Protein AF-A0A956K8Z1-F1 (afdb_monomer_lite)

Structure (mmCIF, N/CA/C/O backbone):
data_AF-A0A956K8Z1-F1
#
_entry.id   AF-A0A956K8Z1-F1
#
loop_
_atom_site.group_PDB
_atom_site.id
_atom_site.type_symbol
_atom_site.label_atom_id
_atom_site.label_alt_id
_atom_site.label_comp_id
_atom_site.label_asym_id
_atom_site.label_entity_id
_atom_site.label_seq_id
_atom_site.pdbx_PDB_ins_code
_atom_site.Cartn_x
_atom_site.Cartn_y
_atom_site.Cartn_z
_atom_site.occupancy
_atom_site.B_iso_or_equiv
_atom_site.auth_seq_id
_atom_site.auth_comp_id
_atom_site.auth_asym_id
_atom_site.auth_atom_id
_atom_site.pdbx_PDB_model_num
ATOM 1 N N . MET A 1 1 ? 23.548 38.977 -16.802 1.00 50.25 1 MET A N 1
ATOM 2 C CA . MET A 1 1 ? 23.769 37.576 -16.398 1.00 50.25 1 MET A CA 1
ATOM 3 C C . MET A 1 1 ? 24.667 37.605 -15.176 1.00 50.25 1 MET A C 1
ATOM 5 O O . MET A 1 1 ? 25.874 37.732 -15.320 1.00 50.25 1 MET A O 1
ATOM 9 N N . LEU A 1 2 ? 24.064 37.666 -13.986 1.00 50.97 2 LEU A N 1
ATOM 10 C CA . LEU A 1 2 ? 24.798 37.557 -12.729 1.00 50.97 2 LEU A CA 1
ATOM 11 C C . LEU A 1 2 ? 25.104 36.075 -12.509 1.00 50.97 2 LEU A C 1
ATOM 13 O O . LEU A 1 2 ? 24.178 35.277 -12.398 1.00 50.97 2 LEU A O 1
ATOM 17 N N . LEU A 1 3 ? 26.389 35.727 -12.469 1.00 54.69 3 LEU A N 1
ATOM 18 C CA . LEU A 1 3 ? 26.839 34.533 -11.770 1.00 54.69 3 LEU A CA 1
ATOM 19 C C . LEU A 1 3 ? 26.907 34.896 -10.286 1.00 54.69 3 LEU A C 1
ATOM 21 O O . LEU A 1 3 ? 27.745 35.705 -9.891 1.00 54.69 3 LEU A O 1
ATOM 25 N N . THR A 1 4 ? 26.030 34.312 -9.477 1.00 67.12 4 THR A N 1
ATOM 26 C CA . THR A 1 4 ? 26.178 34.303 -8.021 1.00 67.12 4 THR A CA 1
ATOM 27 C C . THR A 1 4 ? 26.355 32.853 -7.609 1.00 67.12 4 THR A C 1
ATOM 29 O O . THR A 1 4 ? 25.433 32.051 -7.720 1.00 67.12 4 THR A O 1
ATOM 32 N N . ALA A 1 5 ? 27.590 32.532 -7.227 1.00 64.25 5 ALA A N 1
ATOM 33 C CA . ALA A 1 5 ? 27.977 31.266 -6.633 1.00 64.25 5 ALA A CA 1
ATOM 34 C C . ALA A 1 5 ? 27.315 31.097 -5.256 1.00 64.25 5 ALA A C 1
ATOM 36 O O . ALA A 1 5 ? 27.137 32.072 -4.523 1.00 64.25 5 ALA A O 1
ATOM 37 N N . CYS A 1 6 ? 26.970 29.858 -4.920 1.00 61.72 6 CYS A N 1
ATOM 38 C CA . CYS A 1 6 ? 26.660 29.430 -3.562 1.00 61.72 6 CYS A CA 1
ATOM 39 C C . CYS A 1 6 ? 27.949 29.441 -2.707 1.00 61.72 6 CYS A C 1
ATOM 41 O O . CYS A 1 6 ? 28.990 29.008 -3.203 1.00 61.72 6 CYS A O 1
ATOM 43 N N . PRO A 1 7 ? 27.922 29.970 -1.469 1.00 66.00 7 PRO A N 1
ATOM 44 C CA . PRO A 1 7 ? 29.078 29.955 -0.576 1.00 66.00 7 PRO A CA 1
ATOM 45 C C . PRO A 1 7 ? 29.324 28.566 0.033 1.00 66.00 7 PRO A C 1
ATOM 47 O O . PRO A 1 7 ? 28.377 27.872 0.399 1.00 66.00 7 PRO A O 1
ATOM 50 N N . ASP A 1 8 ? 30.611 28.220 0.137 1.00 52.47 8 ASP A N 1
ATOM 51 C CA . ASP A 1 8 ? 31.184 27.110 0.902 1.00 52.47 8 ASP A CA 1
ATOM 52 C C . ASP A 1 8 ? 30.591 27.011 2.315 1.00 52.47 8 ASP A C 1
ATOM 54 O O . ASP A 1 8 ? 30.696 27.962 3.096 1.00 52.47 8 ASP A O 1
ATOM 58 N N . ASP A 1 9 ? 30.034 25.844 2.653 1.00 56.81 9 ASP A N 1
ATOM 59 C CA . ASP A 1 9 ? 29.740 25.479 4.037 1.00 56.81 9 ASP A CA 1
ATOM 60 C C . ASP A 1 9 ? 30.903 24.650 4.587 1.00 56.81 9 ASP A C 1
ATOM 62 O O . ASP A 1 9 ? 31.223 23.543 4.146 1.00 56.81 9 ASP A O 1
ATOM 66 N N . THR A 1 10 ? 31.610 25.285 5.504 1.00 59.69 10 THR A N 1
ATOM 67 C CA . THR A 1 10 ? 32.801 24.804 6.176 1.00 59.69 10 THR A CA 1
ATOM 68 C C . THR A 1 10 ? 32.446 23.783 7.253 1.00 59.69 10 THR A C 1
ATOM 70 O O . THR A 1 10 ? 31.803 24.137 8.231 1.00 59.69 10 THR A O 1
ATOM 73 N N . GLY A 1 11 ? 33.000 22.576 7.131 1.00 54.12 11 GLY A N 1
ATOM 74 C CA . GLY A 1 11 ? 33.604 21.828 8.239 1.00 54.12 11 GLY A CA 1
ATOM 75 C C . GLY A 1 11 ? 32.693 21.333 9.367 1.00 54.12 11 GLY A C 1
ATOM 76 O O . GLY A 1 11 ? 32.395 22.064 10.307 1.00 54.12 11 GLY A O 1
ATOM 77 N N . ILE A 1 12 ? 32.442 20.023 9.379 1.00 60.91 12 ILE A N 1
ATOM 78 C CA . ILE A 1 12 ? 32.288 19.268 10.628 1.00 60.91 12 ILE A CA 1
ATOM 79 C C . ILE A 1 12 ? 33.510 18.358 10.733 1.00 60.91 12 ILE A C 1
ATOM 81 O O . ILE A 1 12 ? 33.831 17.635 9.792 1.00 60.91 12 ILE A O 1
ATOM 85 N N . GLY A 1 13 ? 34.241 18.524 11.834 1.00 46.81 13 GLY A N 1
ATOM 86 C CA . GLY A 1 13 ? 35.547 17.931 12.077 1.00 46.81 13 GLY A CA 1
ATOM 87 C C . GLY A 1 13 ? 35.495 16.455 12.450 1.00 46.81 13 GLY A C 1
ATOM 88 O O . GLY A 1 13 ? 34.563 15.981 13.097 1.00 46.81 13 GLY A O 1
ATOM 89 N N . ASP A 1 14 ? 36.562 15.773 12.054 1.00 58.00 14 ASP A N 1
ATOM 90 C CA . ASP A 1 14 ? 36.964 14.466 12.543 1.00 58.00 14 ASP A CA 1
ATOM 91 C C . ASP A 1 14 ? 37.452 14.59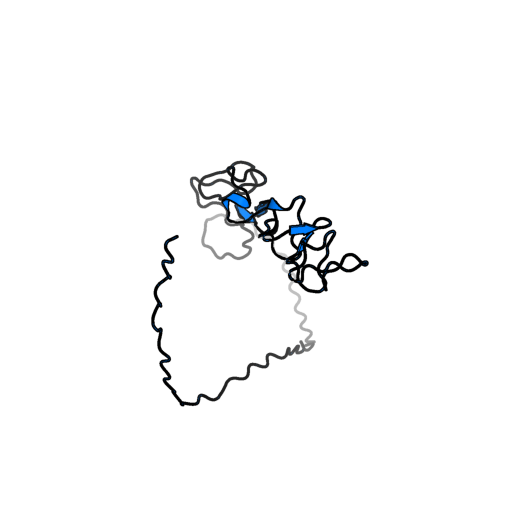6 13.998 1.00 58.00 14 ASP A C 1
ATOM 93 O O . ASP A 1 14 ? 38.569 15.055 14.246 1.00 58.00 14 ASP A O 1
ATOM 97 N N . ASP A 1 15 ? 36.631 14.194 14.969 1.00 55.50 15 ASP A N 1
ATOM 98 C CA . ASP A 1 15 ? 37.103 13.898 16.325 1.00 55.50 15 ASP A CA 1
ATOM 99 C C . ASP A 1 15 ? 37.370 12.392 16.436 1.00 55.50 15 ASP A C 1
ATOM 101 O O . ASP A 1 15 ? 36.509 11.584 16.791 1.00 55.50 15 ASP A O 1
ATOM 105 N N . GLU A 1 16 ? 38.613 12.016 16.127 1.00 56.09 16 GLU A N 1
ATOM 106 C CA . GLU A 1 16 ? 39.198 10.775 16.617 1.00 56.09 16 GLU A CA 1
ATOM 107 C C . GLU A 1 16 ? 39.371 10.852 18.141 1.00 56.09 16 GLU A C 1
ATOM 109 O O . GLU A 1 16 ? 40.250 11.547 18.65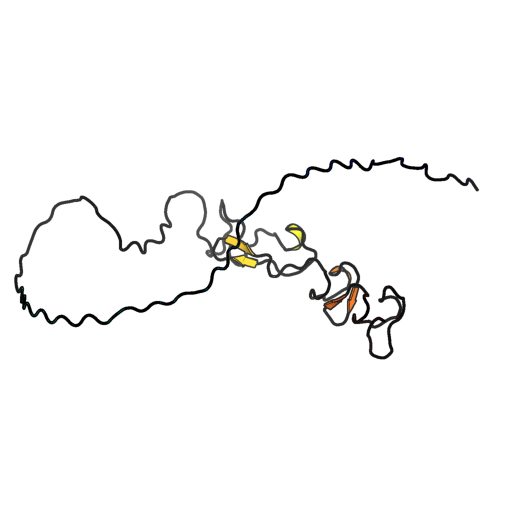3 1.00 56.09 16 GLU A O 1
ATOM 114 N N . ILE A 1 17 ? 38.605 10.046 18.874 1.00 60.84 17 ILE A N 1
ATOM 115 C CA . ILE A 1 17 ? 39.004 9.585 20.205 1.00 60.84 17 ILE A CA 1
ATOM 116 C C . ILE A 1 17 ? 39.035 8.061 20.228 1.00 60.84 17 ILE A C 1
ATOM 118 O O . ILE A 1 17 ? 38.032 7.375 20.409 1.00 60.84 17 ILE A O 1
ATOM 122 N N . GLY A 1 18 ? 40.243 7.527 20.057 1.00 53.97 18 GLY A N 1
ATOM 123 C CA . GLY A 1 18 ? 40.548 6.150 20.398 1.00 53.97 18 GLY A CA 1
ATOM 124 C C . GLY A 1 18 ? 40.330 5.906 21.891 1.00 53.97 18 GLY A C 1
ATOM 125 O O . GLY A 1 18 ? 40.866 6.620 22.738 1.00 53.97 18 GLY A O 1
ATOM 126 N N . SER A 1 19 ? 39.583 4.853 22.213 1.00 52.75 19 SER A N 1
ATOM 127 C CA . SER A 1 19 ? 39.582 4.253 23.543 1.00 52.75 19 SER A CA 1
ATOM 128 C C . SER A 1 19 ? 39.758 2.748 23.400 1.00 52.75 19 SER A C 1
ATOM 130 O O . SER A 1 19 ? 38.829 2.003 23.103 1.00 52.75 19 SER A O 1
ATOM 132 N N . THR A 1 20 ? 40.998 2.304 23.578 1.00 56.94 20 THR A N 1
ATOM 133 C CA . THR A 1 20 ? 41.323 0.909 23.851 1.00 56.94 20 THR A CA 1
ATOM 134 C C . THR A 1 20 ? 41.069 0.626 25.326 1.00 56.94 20 THR A C 1
ATOM 136 O O . THR A 1 20 ? 41.885 1.008 26.164 1.00 56.94 20 THR A O 1
ATOM 139 N N . VAL A 1 21 ? 40.005 -0.107 25.638 1.00 57.88 21 VAL A N 1
ATOM 140 C CA . VAL A 1 21 ? 39.967 -1.036 26.775 1.00 57.88 21 VAL A CA 1
ATOM 141 C C . VAL A 1 21 ? 39.151 -2.250 26.350 1.00 57.88 21 VAL A C 1
ATOM 143 O O . VAL A 1 21 ? 38.035 -2.119 25.859 1.00 57.88 21 VAL A O 1
ATOM 146 N N . GLY A 1 22 ? 39.768 -3.425 26.449 1.00 54.16 22 GLY A N 1
ATOM 147 C CA . GLY A 1 22 ? 39.117 -4.687 26.144 1.00 54.16 22 GLY A CA 1
ATOM 148 C C . GLY A 1 22 ? 38.060 -5.023 27.183 1.00 54.16 22 GLY A C 1
ATOM 149 O O . GLY A 1 22 ? 38.257 -4.768 28.370 1.00 54.16 22 GLY A O 1
ATOM 150 N N . ASP A 1 23 ? 36.997 -5.666 26.720 1.00 56.41 23 ASP A N 1
ATOM 151 C CA . ASP A 1 23 ? 36.216 -6.550 27.563 1.00 56.41 23 ASP A CA 1
ATOM 152 C C . ASP A 1 23 ? 35.985 -7.864 26.818 1.00 56.41 23 ASP A C 1
ATOM 154 O O . ASP A 1 23 ? 35.649 -7.906 25.632 1.00 56.41 23 ASP A O 1
ATOM 158 N N . THR A 1 24 ? 36.313 -8.938 27.514 1.00 56.75 24 THR A N 1
ATOM 159 C CA . THR A 1 24 ? 36.173 -10.324 27.087 1.00 56.75 24 THR A CA 1
ATOM 160 C C . THR A 1 24 ? 34.840 -10.849 27.590 1.00 56.75 24 THR A C 1
ATOM 162 O O . THR A 1 24 ? 34.472 -10.531 28.713 1.00 56.75 24 THR A O 1
ATOM 165 N N . THR A 1 25 ? 34.243 -11.781 26.836 1.00 55.34 25 THR A N 1
ATOM 166 C CA . THR A 1 25 ? 33.026 -12.563 27.158 1.00 55.34 25 THR A CA 1
ATOM 167 C C . THR A 1 25 ? 31.732 -11.771 26.926 1.00 55.34 25 THR A C 1
ATOM 169 O O . THR A 1 25 ? 31.606 -10.638 27.352 1.00 55.34 25 THR A O 1
ATOM 172 N N . ASP A 1 26 ? 30.780 -12.244 26.127 1.00 50.75 26 ASP A N 1
ATOM 173 C CA . ASP A 1 26 ? 30.054 -13.491 26.339 1.00 50.75 26 ASP A CA 1
ATOM 174 C C . ASP A 1 26 ? 29.546 -14.087 25.012 1.00 50.75 26 ASP A C 1
ATOM 176 O O . ASP A 1 26 ? 28.986 -13.397 24.159 1.00 50.75 26 ASP A O 1
ATOM 180 N N . GLY A 1 27 ? 29.787 -15.384 24.833 1.00 53.56 27 GLY A N 1
ATOM 181 C CA . GLY A 1 27 ? 29.303 -16.162 23.701 1.00 53.56 27 GLY A CA 1
ATOM 182 C C . GLY A 1 27 ? 28.028 -16.884 24.102 1.00 53.56 27 GLY A C 1
ATOM 183 O O . GLY A 1 27 ? 28.093 -17.916 24.761 1.00 53.56 27 GLY A O 1
ATOM 184 N N . SER A 1 28 ? 26.877 -16.378 23.670 1.00 58.59 28 SER A N 1
ATOM 185 C CA . SER A 1 28 ? 25.608 -17.093 23.810 1.00 58.59 28 SER A CA 1
ATOM 186 C C . SER A 1 28 ? 25.372 -18.001 22.600 1.00 58.59 28 SER A C 1
ATOM 188 O O . SER A 1 28 ? 24.782 -17.605 21.598 1.00 58.59 28 SER A O 1
ATOM 190 N N . THR A 1 29 ? 25.841 -19.245 22.706 1.00 56.38 29 THR A N 1
ATOM 191 C CA . THR A 1 29 ? 25.323 -20.388 21.942 1.00 56.38 29 THR A CA 1
ATOM 192 C C . THR A 1 29 ? 24.167 -21.002 22.729 1.00 56.38 29 THR A C 1
ATOM 194 O O . THR A 1 29 ? 24.385 -21.735 23.691 1.00 56.38 29 THR A O 1
ATOM 197 N N . GLY A 1 30 ? 22.932 -20.680 22.344 1.00 44.88 30 GLY A N 1
ATOM 198 C CA . GLY A 1 30 ? 21.729 -21.345 22.841 1.00 44.88 30 GLY A CA 1
ATOM 199 C C . GLY A 1 30 ? 21.365 -22.520 21.940 1.00 44.88 30 GLY A C 1
ATOM 200 O O . GLY A 1 30 ? 20.517 -22.383 21.063 1.00 44.88 30 GLY A O 1
ATOM 201 N N . GLU A 1 31 ? 22.034 -23.656 22.125 1.00 53.38 31 GLU A N 1
ATOM 202 C CA . GLU A 1 31 ? 21.626 -24.930 21.533 1.00 53.38 31 GLU A CA 1
ATOM 203 C C . GLU A 1 31 ? 20.478 -25.536 22.348 1.00 53.38 31 GLU A C 1
ATOM 205 O O . GLU A 1 31 ? 20.463 -25.513 23.580 1.00 53.38 31 GLU A O 1
ATOM 210 N N . SER A 1 32 ? 19.486 -26.056 21.632 1.00 56.34 32 SER A N 1
ATOM 211 C CA . SER A 1 32 ? 18.360 -26.800 22.178 1.00 56.34 32 SER A CA 1
ATOM 212 C C . SER A 1 32 ? 18.833 -28.088 22.853 1.00 56.34 32 SER A C 1
ATOM 214 O O . SER A 1 32 ? 19.507 -28.894 22.218 1.00 56.34 32 SER A O 1
ATOM 216 N N . SER A 1 33 ? 18.385 -28.334 24.084 1.00 56.19 33 SER A N 1
ATOM 217 C CA . SER A 1 33 ? 18.465 -29.658 24.706 1.00 56.19 33 SER A CA 1
ATOM 218 C C . SER A 1 33 ? 17.086 -30.098 25.167 1.00 56.19 33 SER A C 1
ATOM 220 O O . SER A 1 33 ? 16.513 -29.582 26.124 1.00 56.19 33 SER A O 1
ATOM 222 N N . SER A 1 34 ? 16.553 -31.060 24.428 1.00 66.94 34 SER A N 1
ATOM 223 C CA . SER A 1 34 ? 15.452 -31.926 24.810 1.00 66.94 34 SER A CA 1
ATOM 224 C C . SER A 1 34 ? 16.005 -33.113 25.604 1.00 66.94 34 SER A C 1
ATOM 226 O O . SER A 1 34 ? 16.566 -34.026 25.005 1.00 66.94 34 SER A O 1
ATOM 228 N N . ASP A 1 35 ? 15.786 -33.122 26.916 1.00 56.41 35 ASP A N 1
ATOM 229 C CA . ASP A 1 35 ? 15.888 -34.306 27.776 1.00 56.41 35 ASP A CA 1
ATOM 230 C C . ASP A 1 35 ? 14.494 -34.475 28.409 1.00 56.41 35 ASP A C 1
ATOM 232 O O . ASP A 1 35 ? 13.981 -33.575 29.064 1.00 56.41 35 ASP A O 1
ATOM 236 N N . GLY A 1 36 ? 13.715 -35.513 28.114 1.00 52.25 36 GLY A N 1
ATOM 237 C CA . GLY A 1 36 ? 14.053 -36.898 28.415 1.00 52.25 36 GLY A CA 1
ATOM 238 C C . GLY A 1 36 ? 13.302 -37.320 29.682 1.00 52.25 36 GLY A C 1
ATOM 239 O O . GLY A 1 36 ? 13.920 -37.631 30.693 1.00 52.25 36 GLY A O 1
ATOM 240 N N . MET A 1 37 ? 11.962 -37.280 29.649 1.00 55.28 37 MET A N 1
ATOM 241 C CA . MET A 1 37 ? 11.122 -37.689 30.779 1.00 55.28 37 MET A CA 1
ATOM 242 C C . MET A 1 37 ? 11.184 -39.213 30.922 1.00 55.28 37 MET A C 1
ATOM 244 O O . MET A 1 37 ? 10.633 -39.957 30.109 1.00 55.28 37 MET A O 1
ATOM 248 N N . THR A 1 38 ? 11.904 -39.680 31.938 1.00 59.75 38 THR A N 1
ATOM 249 C CA . THR A 1 38 ? 12.028 -41.097 32.275 1.00 59.75 38 THR A CA 1
ATOM 250 C C . THR A 1 38 ? 10.696 -41.639 32.779 1.00 59.75 38 THR A C 1
ATOM 252 O O . THR A 1 38 ? 10.076 -41.063 33.670 1.00 59.75 38 THR A O 1
ATOM 255 N N . THR A 1 39 ? 10.272 -42.773 32.227 1.00 55.19 39 THR A N 1
ATOM 256 C CA . THR A 1 39 ? 9.146 -43.567 32.720 1.00 55.19 39 THR A CA 1
ATOM 257 C C . THR A 1 39 ? 9.468 -44.116 34.105 1.00 55.19 39 THR A C 1
ATOM 259 O O . THR A 1 39 ? 10.284 -45.033 34.216 1.00 55.19 39 THR A O 1
ATOM 262 N N . ASP A 1 40 ? 8.809 -43.598 35.138 1.00 48.62 40 ASP A N 1
ATOM 263 C CA . ASP A 1 40 ? 8.802 -44.243 36.447 1.00 48.62 40 ASP A CA 1
ATOM 264 C C . ASP A 1 40 ? 7.508 -45.045 36.606 1.00 48.62 40 ASP A C 1
ATOM 266 O O . ASP A 1 40 ? 6.404 -44.514 36.723 1.00 48.62 40 ASP A O 1
ATOM 270 N N . THR A 1 41 ? 7.663 -46.363 36.499 1.00 54.38 41 THR A N 1
ATOM 271 C CA . THR A 1 41 ? 6.633 -47.337 36.836 1.00 54.38 41 THR A CA 1
ATOM 272 C C . THR A 1 41 ? 6.768 -47.632 38.317 1.00 54.38 41 THR A C 1
ATOM 274 O O . THR A 1 41 ? 7.582 -48.463 38.714 1.00 54.38 41 THR A O 1
ATOM 277 N N . THR A 1 42 ? 5.918 -47.011 39.123 1.00 56.66 42 THR A N 1
ATOM 278 C CA . THR A 1 42 ? 5.603 -47.523 40.453 1.00 56.66 42 THR A CA 1
ATOM 279 C C . THR A 1 42 ? 4.097 -47.674 40.577 1.00 56.66 42 THR A C 1
ATOM 281 O O . THR A 1 42 ? 3.319 -46.728 40.627 1.00 56.66 42 THR A O 1
ATOM 284 N N . THR A 1 43 ? 3.696 -48.939 40.540 1.00 55.62 43 THR A N 1
ATOM 285 C CA . THR A 1 43 ? 2.412 -49.429 41.010 1.00 55.62 43 THR A CA 1
ATOM 286 C C . THR A 1 43 ? 2.233 -48.999 42.461 1.00 55.62 43 THR A C 1
ATOM 288 O O . THR A 1 43 ? 2.958 -49.495 43.320 1.00 55.62 43 THR A O 1
ATOM 291 N N . ASP A 1 44 ? 1.247 -48.152 42.741 1.00 53.28 44 ASP A N 1
ATOM 292 C CA . ASP A 1 44 ? 0.646 -48.114 44.070 1.00 53.28 44 ASP A CA 1
ATOM 293 C C . ASP A 1 44 ? -0.878 -48.051 43.949 1.00 53.28 44 ASP A C 1
ATOM 295 O O . ASP A 1 44 ? -1.506 -47.028 43.685 1.00 53.28 44 ASP A O 1
ATOM 299 N N . THR A 1 45 ? -1.458 -49.241 44.041 1.00 59.78 45 THR A N 1
ATOM 300 C CA . THR A 1 45 ? -2.872 -49.491 44.275 1.00 59.78 45 THR A CA 1
ATOM 301 C C . THR A 1 45 ? -3.241 -49.017 45.675 1.00 59.78 45 THR A C 1
ATOM 303 O O . THR A 1 45 ? -2.996 -49.734 46.644 1.00 59.78 45 THR A O 1
ATOM 306 N N . THR A 1 46 ? -3.946 -47.895 45.772 1.00 54.66 46 THR A N 1
ATOM 307 C CA . THR A 1 46 ? -4.890 -47.664 46.868 1.00 54.66 46 THR A CA 1
ATOM 308 C C . THR A 1 46 ? -6.237 -47.223 46.313 1.00 54.66 46 THR A C 1
ATOM 310 O O . THR A 1 46 ? -6.497 -46.084 45.944 1.00 54.66 46 THR A O 1
ATOM 313 N N . ASP A 1 47 ? -7.081 -48.239 46.232 1.00 55.09 47 ASP A N 1
ATOM 314 C CA . ASP A 1 47 ? -8.529 -48.199 46.296 1.00 55.09 47 ASP A CA 1
ATOM 315 C C . ASP A 1 47 ? -9.018 -47.148 47.313 1.00 55.09 47 ASP A C 1
ATOM 317 O O . ASP A 1 47 ? -8.791 -47.283 48.517 1.00 55.09 47 ASP A O 1
ATOM 321 N N . VAL A 1 48 ? -9.684 -46.096 46.833 1.00 58.47 48 VAL A N 1
ATOM 322 C CA . VAL A 1 48 ? -10.584 -45.279 47.652 1.00 58.47 48 VAL A CA 1
ATOM 323 C C . VAL A 1 48 ? -11.899 -45.169 46.894 1.00 58.47 48 VAL A C 1
ATOM 325 O O . VAL A 1 48 ? -12.170 -44.212 46.170 1.00 58.47 48 VAL A O 1
ATOM 328 N N . THR A 1 49 ? -12.736 -46.192 47.046 1.00 53.88 49 THR A N 1
ATOM 329 C CA . THR A 1 49 ? -14.179 -46.017 46.917 1.00 53.88 49 THR A CA 1
ATOM 330 C C . THR A 1 49 ? -14.639 -45.067 48.021 1.00 53.88 49 THR A C 1
ATOM 332 O O . THR A 1 49 ? -14.745 -45.494 49.171 1.00 53.88 49 THR A O 1
ATOM 335 N N . ASP A 1 50 ? -14.945 -43.811 47.697 1.00 50.50 50 ASP A N 1
ATOM 336 C CA . ASP A 1 50 ? -15.688 -42.946 48.618 1.00 50.50 50 ASP A CA 1
ATOM 337 C C . ASP A 1 50 ? -17.082 -42.656 48.063 1.00 50.50 50 ASP A C 1
ATOM 339 O O . ASP A 1 50 ? -17.329 -41.757 47.261 1.00 50.50 50 ASP A O 1
ATOM 343 N N . THR A 1 51 ? -17.998 -43.537 48.458 1.00 53.12 51 THR A N 1
ATOM 344 C CA . THR A 1 51 ? -19.430 -43.277 48.442 1.00 53.12 51 THR A CA 1
ATOM 345 C C . THR A 1 51 ? -19.772 -42.611 49.763 1.00 53.12 51 THR A C 1
ATOM 347 O O . THR A 1 51 ? -20.060 -43.305 50.734 1.00 53.12 51 THR A O 1
ATOM 350 N N . THR A 1 52 ? -19.811 -41.285 49.797 1.00 52.03 52 THR A N 1
ATOM 351 C CA . THR A 1 52 ? -20.544 -40.565 50.837 1.00 52.03 52 THR A CA 1
ATOM 352 C C . THR A 1 52 ? -21.277 -39.380 50.220 1.00 52.03 52 THR A C 1
ATOM 354 O O . THR A 1 52 ? -20.727 -38.342 49.872 1.00 52.03 52 THR A O 1
ATOM 357 N N . THR A 1 53 ? -22.580 -39.581 50.038 1.00 54.84 53 THR A N 1
ATOM 358 C CA . THR A 1 53 ? -23.552 -38.496 50.009 1.00 54.84 53 THR A CA 1
ATOM 359 C C . THR A 1 53 ? -23.442 -37.750 51.331 1.00 54.84 53 THR A C 1
ATOM 361 O O . THR A 1 53 ? -23.714 -38.352 52.368 1.00 54.84 53 THR A O 1
ATOM 364 N N . ASP A 1 54 ? -23.120 -36.461 51.302 1.00 49.53 54 ASP A N 1
ATOM 365 C CA . ASP A 1 54 ? -23.559 -35.576 52.371 1.00 49.53 54 ASP A CA 1
ATOM 366 C C . ASP A 1 54 ? -24.083 -34.261 51.806 1.00 49.53 54 ASP A C 1
ATOM 368 O O . ASP A 1 54 ? -23.535 -33.662 50.881 1.00 49.53 54 ASP A O 1
ATOM 372 N N . THR A 1 55 ? -25.250 -33.902 52.314 1.00 57.69 55 THR A N 1
ATOM 373 C CA . THR A 1 55 ? -26.088 -32.808 51.842 1.00 57.69 55 THR A CA 1
ATOM 374 C C . THR A 1 55 ? -25.946 -31.671 52.842 1.00 57.69 55 THR A C 1
ATOM 376 O O . THR A 1 55 ? -25.824 -31.912 54.036 1.00 57.69 55 THR A O 1
ATOM 379 N N . THR A 1 56 ? -26.070 -30.443 52.342 1.00 55.06 56 THR A N 1
ATOM 380 C CA . THR A 1 56 ? -26.214 -29.182 53.086 1.00 55.06 56 THR A CA 1
ATOM 381 C C . THR A 1 56 ? -24.994 -28.696 53.867 1.00 55.06 56 THR A C 1
ATOM 383 O O . THR A 1 56 ? -24.813 -29.046 55.024 1.00 55.06 56 THR A O 1
ATOM 386 N N . ASP A 1 57 ? -24.290 -27.714 53.299 1.00 51.69 57 ASP A N 1
ATOM 387 C CA . ASP A 1 57 ? -24.070 -26.486 54.062 1.00 51.69 57 ASP A CA 1
ATOM 388 C C . ASP A 1 57 ? -24.077 -25.251 53.152 1.00 51.69 57 ASP A C 1
ATOM 390 O O . ASP A 1 57 ? -23.526 -25.241 52.054 1.00 51.69 57 ASP A O 1
ATOM 394 N N . THR A 1 58 ? -24.803 -24.232 53.596 1.00 55.38 58 THR A N 1
ATOM 395 C CA . THR A 1 58 ? -25.012 -22.947 52.929 1.00 55.38 58 THR A CA 1
ATOM 396 C C . THR A 1 58 ? -24.498 -21.877 53.874 1.00 55.38 58 THR A C 1
ATOM 398 O O . THR A 1 58 ? -25.257 -21.460 54.738 1.00 55.38 58 THR A O 1
ATOM 401 N N . THR A 1 59 ? -23.269 -21.395 53.679 1.00 56.28 59 THR A N 1
ATOM 402 C CA . THR A 1 59 ? -22.855 -20.020 54.020 1.00 56.28 59 THR A CA 1
ATOM 403 C C . THR A 1 59 ? -21.539 -19.656 53.325 1.00 56.28 59 THR A C 1
ATOM 405 O O . THR A 1 59 ? -20.499 -20.229 53.624 1.00 56.28 59 THR A O 1
ATOM 408 N N . THR A 1 60 ? -21.635 -18.685 52.417 1.00 49.69 60 THR A N 1
ATOM 409 C CA . THR A 1 60 ? -20.816 -17.462 52.320 1.00 49.69 60 THR A CA 1
ATOM 410 C C . THR A 1 60 ? -19.291 -17.538 52.531 1.00 49.69 60 THR A C 1
ATOM 412 O O . THR A 1 60 ? -18.819 -17.618 53.659 1.00 49.69 60 THR A O 1
ATOM 415 N N . ASP A 1 61 ? -18.588 -17.354 51.404 1.00 58.00 61 ASP A N 1
ATOM 416 C CA . ASP A 1 61 ? -17.294 -16.680 51.153 1.00 58.00 61 ASP A CA 1
ATOM 417 C C . ASP A 1 61 ? -16.066 -16.943 52.039 1.00 58.00 61 ASP A C 1
ATOM 419 O O . ASP A 1 61 ? -16.031 -16.540 53.198 1.00 58.00 61 ASP A O 1
ATOM 423 N N . THR A 1 62 ? -14.987 -17.458 51.419 1.00 47.03 62 THR A N 1
ATOM 424 C CA . THR A 1 62 ? -13.645 -16.821 51.314 1.00 47.03 62 THR A CA 1
ATOM 425 C C . THR A 1 62 ? -12.744 -17.650 50.361 1.00 47.03 62 THR A C 1
ATOM 427 O O . THR A 1 62 ? -12.132 -18.633 50.765 1.00 47.03 62 THR A O 1
ATOM 430 N N . THR A 1 63 ? -12.728 -17.257 49.079 1.00 62.69 63 THR A N 1
ATOM 431 C CA . THR A 1 63 ? -11.643 -17.282 48.057 1.00 62.69 63 THR A CA 1
ATOM 432 C C . THR A 1 63 ? -10.495 -18.317 48.111 1.00 62.69 63 THR A C 1
ATOM 434 O O . THR A 1 63 ? -9.661 -18.268 49.013 1.00 62.69 63 THR A O 1
ATOM 437 N N . THR A 1 64 ? -10.304 -19.090 47.028 1.00 50.34 64 THR A N 1
ATOM 438 C CA . THR A 1 64 ? -9.034 -19.153 46.253 1.00 50.34 64 THR A CA 1
ATOM 439 C C . THR A 1 64 ? -9.314 -19.720 44.859 1.00 50.34 64 THR A C 1
ATOM 441 O O . THR A 1 64 ? -9.809 -20.832 44.697 1.00 50.34 64 THR A O 1
ATOM 444 N N . ASP A 1 65 ? -9.000 -18.879 43.887 1.00 55.56 65 ASP A N 1
ATOM 445 C CA . ASP A 1 65 ? -9.272 -18.924 42.459 1.00 55.56 65 ASP A CA 1
ATOM 446 C C . ASP A 1 65 ? -8.134 -19.597 41.677 1.00 55.56 65 ASP A C 1
ATOM 448 O O . ASP A 1 65 ? -6.976 -19.405 42.048 1.00 55.56 65 ASP A O 1
ATOM 452 N N . THR A 1 66 ? -8.443 -20.347 40.611 1.00 59.69 66 THR A N 1
ATOM 453 C CA . THR A 1 66 ? -7.700 -20.403 39.322 1.00 59.69 66 THR A CA 1
ATOM 454 C C . THR A 1 66 ? -8.302 -21.473 38.402 1.00 59.69 66 THR A C 1
ATOM 456 O O . THR A 1 66 ? -7.707 -22.494 38.069 1.00 59.69 66 THR A O 1
ATOM 459 N N . THR A 1 67 ? -9.524 -21.229 37.943 1.00 55.34 67 THR A N 1
ATOM 460 C CA . THR A 1 67 ? -9.865 -21.548 36.545 1.00 55.34 67 THR A CA 1
ATOM 461 C C . THR A 1 67 ? -10.448 -20.287 35.953 1.00 55.34 67 THR A C 1
ATOM 463 O O . THR A 1 67 ? -11.633 -20.164 35.664 1.00 55.34 67 THR A O 1
ATOM 466 N N . ASP A 1 68 ? -9.547 -19.318 35.857 1.00 54.16 68 ASP A N 1
ATOM 467 C CA . ASP A 1 68 ? -9.802 -18.013 35.305 1.00 54.16 68 ASP A CA 1
ATOM 468 C C . ASP A 1 68 ? -9.743 -18.119 33.776 1.00 54.16 68 ASP A C 1
ATOM 470 O O . ASP A 1 68 ? -8.702 -18.013 33.132 1.00 54.16 68 ASP A O 1
ATOM 474 N N . THR A 1 69 ? -10.880 -18.493 33.197 1.00 59.56 69 THR A N 1
ATOM 475 C CA . THR A 1 69 ? -11.231 -18.113 31.824 1.00 59.56 69 THR A CA 1
ATOM 476 C C . THR A 1 69 ? -12.289 -17.020 31.905 1.00 59.56 69 THR A C 1
ATOM 478 O O . THR A 1 69 ? -13.288 -17.053 31.188 1.00 59.56 69 THR A O 1
ATOM 481 N N . THR A 1 70 ? -12.108 -16.06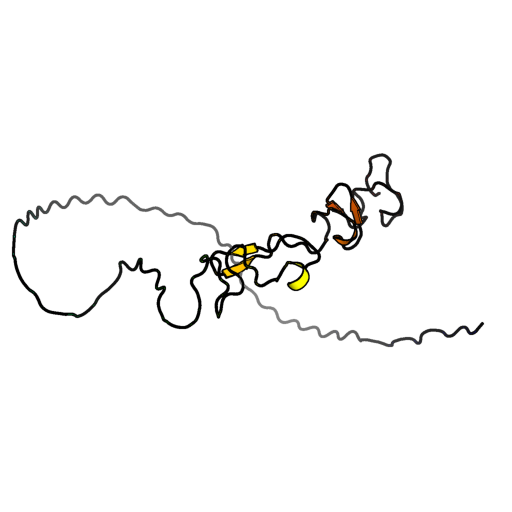9 32.824 1.00 54.41 70 THR A N 1
ATOM 482 C CA . THR A 1 70 ? -12.708 -14.760 32.642 1.00 54.41 70 THR A CA 1
ATOM 483 C C . THR A 1 70 ? -11.776 -14.015 31.696 1.00 54.41 70 THR A C 1
ATOM 485 O O . THR A 1 70 ? -10.617 -13.729 31.983 1.00 54.41 70 THR A O 1
ATOM 488 N N . THR A 1 71 ? -12.252 -13.759 30.480 1.00 57.91 71 THR A N 1
ATOM 489 C CA . THR A 1 71 ? -11.847 -12.515 29.842 1.00 57.91 71 THR A CA 1
ATOM 490 C C . THR A 1 71 ? -12.384 -11.453 30.787 1.00 57.91 71 THR A C 1
ATOM 492 O O . THR A 1 71 ? -13.598 -11.266 30.877 1.00 57.91 71 THR A O 1
ATOM 495 N N . ASP A 1 72 ? -11.491 -10.890 31.594 1.00 50.88 72 ASP A N 1
ATOM 496 C CA . ASP A 1 72 ? -11.773 -9.787 32.499 1.00 50.88 72 ASP A CA 1
ATOM 497 C C . ASP A 1 72 ? -12.075 -8.555 31.632 1.00 50.88 72 ASP A C 1
ATOM 499 O O . ASP A 1 72 ? -11.238 -7.708 31.333 1.00 50.88 72 ASP A O 1
ATOM 503 N N . THR A 1 73 ? -13.283 -8.561 31.075 1.00 65.88 73 THR A N 1
ATOM 504 C CA . THR A 1 73 ? -13.881 -7.520 30.249 1.00 65.88 73 THR A CA 1
ATOM 505 C C . THR A 1 73 ? -15.067 -6.991 31.022 1.00 65.88 73 THR A C 1
ATOM 507 O O . THR A 1 73 ? -16.201 -7.187 30.616 1.00 65.88 73 THR A O 1
ATOM 510 N N . THR A 1 74 ? -14.813 -6.372 32.171 1.00 72.00 74 THR A N 1
ATOM 511 C CA . THR A 1 74 ? -15.653 -5.300 32.714 1.00 72.00 74 THR A CA 1
ATOM 512 C C . THR A 1 74 ? -14.962 -4.681 33.926 1.00 72.00 74 THR A C 1
ATOM 514 O O . THR A 1 74 ? -15.284 -5.013 35.063 1.00 72.00 74 THR A O 1
ATOM 517 N N . ASP A 1 75 ? -14.099 -3.697 33.685 1.00 60.28 75 ASP A N 1
ATOM 518 C CA . ASP A 1 75 ? -13.996 -2.548 34.592 1.00 60.28 75 ASP A CA 1
ATOM 519 C C . ASP A 1 75 ? -14.271 -1.249 33.808 1.00 60.28 75 ASP A C 1
ATOM 521 O O . ASP A 1 75 ? -13.388 -0.478 33.452 1.00 60.28 75 ASP A O 1
ATOM 525 N N . THR A 1 76 ? -15.535 -1.112 33.389 1.00 62.09 76 THR A N 1
ATOM 526 C CA . THR A 1 76 ? -16.417 0.050 33.632 1.00 62.09 76 THR A CA 1
ATOM 527 C C . THR A 1 76 ? -15.671 1.398 33.781 1.00 62.09 76 THR A C 1
ATOM 529 O O . THR A 1 76 ? -15.046 1.667 34.796 1.00 62.09 76 THR A O 1
ATOM 532 N N . THR A 1 77 ? -15.803 2.421 32.931 1.00 56.06 77 THR A N 1
ATOM 533 C CA . THR A 1 77 ? -17.012 2.896 32.242 1.00 56.06 77 THR A CA 1
ATOM 534 C C . THR A 1 77 ? -16.622 4.062 31.322 1.00 56.06 77 THR A C 1
ATOM 536 O O . THR A 1 77 ? -16.188 5.094 31.836 1.00 56.06 77 THR A O 1
ATOM 539 N N . THR A 1 78 ? -16.789 3.890 30.003 1.00 52.38 78 THR A N 1
ATOM 540 C CA . THR A 1 78 ? -17.167 4.863 28.931 1.00 52.38 78 THR A CA 1
ATOM 541 C C . THR A 1 78 ? -16.622 4.430 27.547 1.00 52.38 78 THR A C 1
ATOM 543 O O . THR A 1 78 ? -17.073 4.958 26.540 1.00 52.38 78 THR A O 1
ATOM 546 N N . GLY A 1 79 ? -15.750 3.416 27.460 1.00 61.03 79 GLY A N 1
ATOM 547 C CA . GLY A 1 79 ? -15.285 2.847 26.183 1.00 61.03 79 GLY A CA 1
ATOM 548 C C . GLY A 1 79 ? -16.062 1.605 25.742 1.00 61.03 79 GLY A C 1
ATOM 549 O O . GLY A 1 79 ? -16.500 0.828 26.592 1.00 61.03 79 GLY A O 1
ATOM 550 N N . GLY A 1 80 ? -16.249 1.463 24.435 1.00 74.06 80 GLY A N 1
ATOM 551 C CA . GLY A 1 80 ? -17.002 0.420 23.738 1.00 74.06 80 GLY A CA 1
ATOM 552 C C . GLY A 1 80 ? -16.432 -0.972 23.840 1.00 74.06 80 GLY A C 1
ATOM 553 O O . GLY A 1 80 ? -15.417 -1.209 24.494 1.00 74.06 80 GLY A O 1
ATOM 554 N N . SER A 1 81 ? -17.138 -1.917 23.224 1.00 86.00 81 SER A N 1
ATOM 555 C CA . SER A 1 81 ? -16.626 -3.272 23.048 1.00 86.00 81 SER A CA 1
ATOM 556 C C . SER A 1 81 ? -16.077 -3.423 21.644 1.00 86.00 81 SER A C 1
ATOM 558 O O . SER A 1 81 ? -16.850 -3.429 20.694 1.00 86.00 81 SER A O 1
ATOM 560 N N . CYS A 1 82 ? -14.777 -3.684 21.551 1.00 91.75 82 CYS A N 1
ATOM 561 C CA . CYS A 1 82 ? -14.131 -3.872 20.267 1.00 91.75 82 CYS A CA 1
ATOM 562 C C . CYS A 1 82 ? -14.812 -4.935 19.391 1.00 91.75 82 CYS A C 1
ATOM 564 O O . CYS A 1 82 ? -14.986 -6.091 19.796 1.00 91.75 82 CYS A O 1
ATOM 566 N N . GLY A 1 83 ? -15.131 -4.547 18.161 1.00 91.69 83 GLY A N 1
ATOM 567 C CA . GLY A 1 83 ? -15.821 -5.358 17.167 1.00 91.69 83 GLY A CA 1
ATOM 568 C C . GLY A 1 83 ? -17.344 -5.202 17.180 1.00 91.69 83 GLY A C 1
ATOM 569 O O . GLY A 1 83 ? -18.032 -6.060 16.614 1.00 91.69 83 GLY A O 1
ATOM 570 N N . ASP A 1 84 ? -17.895 -4.167 17.821 1.00 92.12 84 ASP A N 1
ATOM 571 C CA . ASP A 1 84 ? -19.336 -3.887 17.825 1.00 92.12 84 ASP A CA 1
ATOM 572 C C . ASP A 1 84 ? -19.799 -2.992 16.654 1.00 92.12 84 ASP A C 1
ATOM 574 O O . ASP A 1 84 ? -21.004 -2.819 16.413 1.00 92.12 84 ASP A O 1
ATOM 578 N N . GLY A 1 85 ? -18.841 -2.505 15.864 1.00 92.19 85 GLY A N 1
ATOM 579 C CA . GLY A 1 85 ? -19.016 -1.663 14.688 1.00 92.19 85 GLY A CA 1
ATOM 580 C C . GLY A 1 85 ? -19.181 -0.172 14.993 1.00 92.19 85 GLY A C 1
ATOM 581 O O . GLY A 1 85 ? -19.376 0.616 14.057 1.00 92.19 85 GLY A O 1
ATOM 582 N N . GLN A 1 86 ? -19.134 0.245 16.258 1.00 92.62 86 GLN A N 1
ATOM 583 C CA . GLN A 1 86 ? -19.139 1.644 16.674 1.00 92.62 86 GLN A CA 1
ATOM 584 C C . GLN A 1 86 ? -17.754 2.055 17.155 1.00 92.62 86 GLN A C 1
ATOM 586 O O . GLN A 1 86 ? -16.993 1.250 17.650 1.00 92.62 86 GLN A O 1
ATOM 591 N N . LEU A 1 87 ? -17.410 3.324 16.938 1.00 93.31 87 LEU A N 1
ATOM 592 C CA . LEU A 1 87 ? -16.141 3.853 17.419 1.00 93.31 87 LEU A CA 1
ATOM 593 C C . LEU A 1 87 ? -16.390 4.539 18.756 1.00 93.31 87 LEU A C 1
ATOM 595 O O . LEU A 1 87 ? -16.909 5.662 18.771 1.00 93.31 87 LEU A O 1
ATOM 599 N N . ASP A 1 88 ? -16.029 3.874 19.844 1.00 91.75 88 ASP A N 1
ATOM 600 C CA . ASP A 1 88 ? -16.255 4.380 21.191 1.00 91.75 88 ASP A CA 1
ATOM 601 C C . ASP A 1 88 ? -14.996 5.013 21.815 1.00 91.75 88 ASP A C 1
ATOM 603 O O . ASP A 1 88 ? -13.902 5.044 21.245 1.00 91.75 88 ASP A O 1
ATOM 607 N N . GLU A 1 89 ? -15.150 5.612 23.001 1.00 89.56 89 GLU A N 1
ATOM 608 C CA . GLU A 1 89 ? -14.054 6.322 23.663 1.00 89.56 89 GLU A CA 1
ATOM 609 C C . GLU A 1 89 ? -12.925 5.361 24.070 1.00 89.56 89 GLU A C 1
ATOM 611 O O . GLU A 1 89 ? -13.108 4.480 24.905 1.00 89.56 89 GLU A O 1
ATOM 616 N N . GLY A 1 90 ? -11.730 5.573 23.514 1.00 88.31 90 GLY A N 1
ATOM 617 C CA . GLY A 1 90 ? -10.546 4.753 23.789 1.00 88.31 90 GLY A CA 1
ATOM 618 C C . GLY A 1 90 ? -10.192 3.762 22.680 1.00 88.31 90 GLY A C 1
ATOM 619 O O . GLY A 1 90 ? -9.097 3.206 22.715 1.00 88.31 90 GLY A O 1
ATOM 620 N N . GLU A 1 91 ? -11.051 3.598 21.675 1.00 93.94 91 GLU A N 1
ATOM 621 C CA . GLU A 1 91 ? -10.771 2.791 20.487 1.00 93.94 91 GLU A CA 1
ATOM 622 C C . GLU A 1 91 ? -10.167 3.655 19.374 1.00 93.94 91 GLU A C 1
ATOM 624 O O . GLU A 1 91 ? -10.547 4.814 19.179 1.00 93.94 91 GLU A O 1
ATOM 629 N N . ALA A 1 92 ? -9.201 3.108 18.632 1.00 94.25 92 ALA A N 1
ATOM 630 C CA . ALA A 1 92 ? -8.662 3.783 17.451 1.00 94.25 92 ALA A CA 1
ATOM 631 C C . ALA A 1 92 ? -9.543 3.533 16.214 1.00 94.25 92 ALA A C 1
ATOM 633 O O . ALA A 1 92 ? -9.678 4.401 15.350 1.00 94.25 92 ALA A O 1
ATOM 634 N N . CYS A 1 93 ? -10.147 2.350 16.149 1.00 96.62 93 CYS A N 1
ATOM 635 C CA . CYS A 1 93 ? -11.043 1.872 15.106 1.00 96.62 93 CYS A CA 1
ATOM 636 C C . CYS A 1 93 ? -11.949 0.774 15.680 1.00 96.62 93 CYS A C 1
ATOM 638 O O . CYS A 1 93 ? -11.616 0.214 16.718 1.00 96.62 93 CYS A O 1
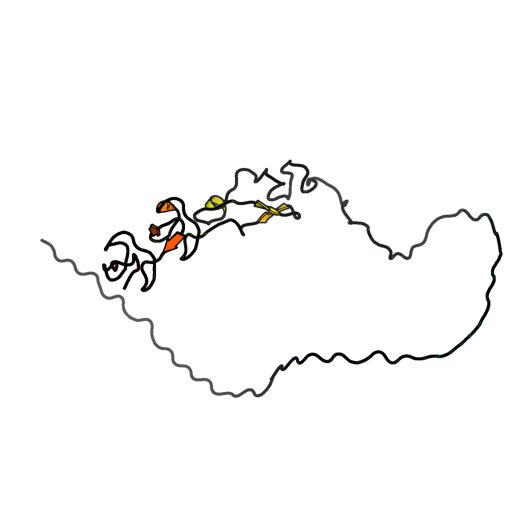ATOM 640 N N . ASP A 1 94 ? -13.023 0.416 14.975 1.00 95.69 94 ASP A N 1
ATOM 641 C CA . ASP A 1 94 ? -13.811 -0.791 15.255 1.00 95.69 94 ASP A CA 1
ATOM 642 C C . ASP A 1 94 ? -14.266 -1.442 13.941 1.00 95.69 94 ASP A C 1
ATOM 644 O O . ASP A 1 94 ? -15.055 -0.872 13.180 1.00 95.69 94 ASP A O 1
ATOM 648 N N . GLY A 1 95 ? -13.745 -2.635 13.641 1.00 93.44 95 GLY A N 1
ATOM 649 C CA . GLY A 1 95 ? -14.052 -3.347 12.401 1.00 93.44 95 GLY A CA 1
ATOM 650 C C . GLY A 1 95 ? -13.735 -2.501 11.160 1.00 93.44 95 GLY A C 1
ATOM 651 O O . GLY A 1 95 ? -12.590 -2.117 10.933 1.00 93.44 95 GLY A O 1
ATOM 652 N N . ASP A 1 96 ? -14.758 -2.188 10.358 1.00 94.19 96 ASP A N 1
ATOM 653 C CA . ASP A 1 96 ? -14.627 -1.307 9.183 1.00 94.19 96 ASP A CA 1
ATOM 654 C C . ASP A 1 96 ? -14.731 0.192 9.537 1.00 94.19 96 ASP A C 1
ATOM 656 O O . ASP A 1 96 ? -14.476 1.067 8.701 1.00 94.19 96 ASP A O 1
ATOM 660 N N . ASN A 1 97 ? -15.127 0.522 10.768 1.00 95.81 97 ASN A N 1
ATOM 661 C CA . ASN A 1 97 ? -15.217 1.890 11.252 1.00 95.81 97 ASN A CA 1
ATOM 662 C C . ASN A 1 97 ? -13.840 2.388 11.708 1.00 95.81 97 ASN A C 1
ATOM 664 O O . ASN A 1 97 ? -13.493 2.381 12.884 1.00 95.81 97 ASN A O 1
ATOM 668 N N . LEU A 1 98 ? -13.050 2.872 10.752 1.00 96.75 98 LEU A N 1
ATOM 669 C CA . LEU A 1 98 ? -11.705 3.407 10.995 1.00 96.75 98 LEU A CA 1
ATOM 670 C C . LEU A 1 98 ? -11.700 4.865 11.496 1.00 96.75 98 LEU A C 1
ATOM 672 O O . LEU A 1 98 ? -10.680 5.545 11.410 1.00 96.75 98 LEU A O 1
ATOM 676 N N . GLY A 1 99 ? -12.851 5.421 11.895 1.00 95.06 99 GLY A N 1
ATOM 677 C CA . GLY A 1 99 ? -12.946 6.831 12.302 1.00 95.06 99 GLY A CA 1
ATOM 678 C C . GLY A 1 99 ? -12.624 7.834 11.186 1.00 95.06 99 GLY A C 1
ATOM 679 O O . GLY A 1 99 ? -12.243 8.972 11.452 1.00 95.06 99 GLY A O 1
ATOM 680 N N . GLY A 1 100 ? -12.744 7.416 9.921 1.00 94.81 100 GLY A N 1
ATOM 681 C CA . GLY A 1 100 ? -12.351 8.215 8.756 1.00 94.81 100 GLY A CA 1
ATOM 682 C C . GLY A 1 100 ? -10.841 8.260 8.495 1.00 94.81 100 GLY A C 1
ATOM 683 O O . GLY A 1 100 ? -10.410 8.974 7.587 1.00 94.81 100 GLY A O 1
ATOM 684 N N . LEU A 1 101 ? -10.046 7.506 9.257 1.00 97.38 101 LEU A N 1
ATOM 685 C CA . LEU A 1 101 ? -8.618 7.336 9.031 1.00 97.38 101 LEU A CA 1
ATOM 686 C C . LEU A 1 101 ? -8.359 6.267 7.960 1.00 97.38 101 LEU A C 1
ATOM 688 O O . LEU A 1 101 ? -9.177 5.396 7.673 1.00 97.38 101 LEU A O 1
ATOM 692 N N . ASN A 1 102 ? -7.209 6.391 7.314 1.00 97.06 102 ASN A N 1
ATOM 693 C CA . ASN A 1 102 ? -6.716 5.517 6.253 1.00 97.06 102 ASN A CA 1
ATOM 694 C C . ASN A 1 102 ? -5.174 5.489 6.265 1.00 97.06 102 ASN A C 1
ATOM 696 O O . ASN A 1 102 ? -4.551 6.247 7.012 1.00 97.06 102 ASN A O 1
ATOM 700 N N . CYS A 1 103 ? -4.551 4.674 5.410 1.00 97.44 103 CYS A N 1
ATOM 701 C CA . CYS A 1 103 ? -3.089 4.573 5.326 1.00 97.44 103 CYS A CA 1
ATOM 702 C C . CYS A 1 103 ? -2.409 5.942 5.141 1.00 97.44 103 CYS A C 1
ATOM 704 O O . CYS A 1 103 ? -1.448 6.247 5.844 1.00 97.44 103 CYS A O 1
ATOM 706 N N . THR A 1 104 ? -2.966 6.819 4.295 1.00 95.50 104 THR A N 1
ATOM 707 C CA . THR A 1 104 ? -2.405 8.166 4.074 1.00 95.50 104 THR A CA 1
ATOM 708 C C . THR A 1 104 ? -2.435 9.051 5.316 1.00 95.50 104 THR A C 1
ATOM 710 O O . THR A 1 104 ? -1.478 9.769 5.591 1.00 95.50 104 THR A O 1
ATOM 713 N N . SER A 1 105 ? -3.487 8.955 6.130 1.00 96.31 105 SER A N 1
ATOM 714 C CA . SER A 1 105 ? -3.566 9.674 7.407 1.00 96.31 105 SER A CA 1
ATOM 715 C C . SER A 1 105 ? -2.610 9.125 8.472 1.00 96.31 105 SER A C 1
ATOM 717 O O . SER A 1 105 ? -2.254 9.857 9.390 1.00 96.31 105 SER A O 1
ATOM 719 N N . GLN A 1 106 ? -2.188 7.861 8.339 1.00 96.00 106 GLN A N 1
ATOM 720 C CA . GLN A 1 106 ? -1.210 7.211 9.217 1.00 96.00 106 GLN A CA 1
ATOM 721 C C . GLN A 1 106 ? 0.244 7.439 8.759 1.00 96.00 106 GLN A C 1
ATOM 723 O O . GLN A 1 106 ? 1.169 7.007 9.438 1.00 96.00 106 GLN A O 1
ATOM 728 N N . GLY A 1 107 ? 0.456 8.144 7.639 1.00 94.75 107 GLY A N 1
ATOM 729 C CA . GLY A 1 107 ? 1.784 8.492 7.122 1.00 94.75 107 GLY A CA 1
ATOM 730 C C . GLY A 1 107 ? 2.304 7.600 5.992 1.00 94.75 107 GLY A C 1
ATOM 731 O O . GLY A 1 107 ? 3.431 7.799 5.552 1.00 94.75 107 GLY A O 1
ATOM 732 N N . PHE A 1 108 ? 1.496 6.662 5.498 1.00 96.12 108 PHE A N 1
ATOM 733 C CA . PHE A 1 108 ? 1.833 5.818 4.349 1.00 96.12 108 PHE A CA 1
ATOM 734 C C . PHE A 1 108 ? 1.404 6.472 3.027 1.00 96.12 108 PHE A C 1
ATOM 736 O O . PHE A 1 108 ? 0.608 7.409 3.011 1.00 96.12 108 PHE A O 1
ATOM 743 N N . LEU A 1 109 ? 1.898 5.973 1.896 1.00 94.81 109 LEU A N 1
ATOM 744 C CA . LEU A 1 109 ? 1.557 6.501 0.570 1.00 94.81 109 LEU A CA 1
ATOM 745 C C . LEU A 1 109 ? 0.247 5.917 0.037 1.00 94.81 109 LEU A C 1
ATOM 747 O O . LEU A 1 109 ? -0.562 6.630 -0.557 1.00 94.81 109 LEU A O 1
ATOM 751 N N . SER A 1 110 ? 0.018 4.623 0.259 1.00 94.50 110 SER A N 1
ATOM 752 C CA . SER A 1 110 ? -1.150 3.922 -0.273 1.00 94.50 110 SER A CA 1
ATOM 753 C C . SER A 1 110 ? -1.519 2.686 0.556 1.00 94.50 110 SER A C 1
ATOM 755 O O . SER A 1 110 ? -0.966 2.457 1.633 1.00 94.50 110 SER A O 1
ATOM 757 N N . GLY A 1 111 ? -2.491 1.911 0.068 1.00 95.06 111 GLY A N 1
ATOM 758 C CA . GLY A 1 111 ? -2.912 0.648 0.669 1.00 95.06 111 GLY A CA 1
ATOM 759 C C . GLY A 1 111 ? -4.258 0.706 1.388 1.00 95.06 111 GLY A C 1
ATOM 760 O O . GLY A 1 111 ? -5.028 1.661 1.251 1.00 95.06 111 GLY A O 1
ATOM 761 N N . GLN A 1 112 ? -4.543 -0.356 2.138 1.00 95.62 112 GLN A N 1
ATOM 762 C CA . GLN A 1 112 ? -5.773 -0.536 2.898 1.00 95.62 112 GLN A CA 1
ATOM 763 C C . GLN A 1 112 ? -5.450 -0.627 4.388 1.00 95.62 112 GLN A C 1
ATOM 765 O O . GLN A 1 112 ? -4.775 -1.554 4.828 1.00 95.62 112 GLN A O 1
ATOM 770 N N . LEU A 1 113 ? -5.971 0.330 5.157 1.00 97.44 113 LEU A N 1
ATOM 771 C CA . LEU A 1 113 ? -5.892 0.310 6.613 1.00 97.44 113 LEU A CA 1
ATOM 772 C C . LEU A 1 113 ? -6.964 -0.643 7.145 1.00 97.44 113 LEU A C 1
ATOM 774 O O . LEU A 1 113 ? -8.087 -0.652 6.628 1.00 97.44 113 LEU A O 1
ATOM 778 N N . ALA A 1 114 ? -6.617 -1.431 8.153 1.00 97.12 114 ALA A N 1
ATOM 779 C CA . ALA A 1 114 ? -7.535 -2.342 8.818 1.00 97.12 114 ALA A CA 1
ATOM 780 C C . ALA A 1 114 ? -7.596 -2.050 10.321 1.00 97.12 114 ALA A C 1
ATOM 782 O O . ALA A 1 114 ? -6.775 -1.306 10.864 1.00 97.12 114 ALA A O 1
ATOM 783 N N . CYS A 1 115 ? -8.597 -2.632 10.974 1.00 97.31 115 CYS A N 1
ATOM 784 C CA . CYS A 1 115 ? -8.714 -2.644 12.421 1.00 97.31 115 CYS A CA 1
ATOM 785 C C . CYS A 1 115 ? -8.458 -4.055 12.944 1.00 97.31 115 CYS A C 1
ATOM 787 O O . CYS A 1 115 ? -9.053 -5.011 12.437 1.00 97.31 115 CYS A O 1
ATOM 789 N N . ASP A 1 116 ? -7.568 -4.193 13.924 1.00 95.75 116 ASP A N 1
ATOM 790 C CA . ASP A 1 116 ? -7.294 -5.482 14.553 1.00 95.75 116 ASP A CA 1
ATOM 791 C C . ASP A 1 116 ? -8.322 -5.831 15.647 1.00 95.75 116 ASP A C 1
ATOM 793 O O . ASP A 1 116 ? -9.199 -5.042 16.001 1.00 95.75 116 ASP A O 1
ATOM 797 N N . ALA A 1 117 ? -8.222 -7.043 16.202 1.00 91.81 117 ALA A N 1
ATOM 798 C CA . ALA A 1 117 ? -9.125 -7.513 17.257 1.00 91.81 117 ALA A CA 1
ATOM 799 C C . ALA A 1 117 ? -8.905 -6.821 18.621 1.00 91.81 117 ALA A C 1
ATOM 801 O O . ALA A 1 117 ? -9.615 -7.119 19.580 1.00 91.81 117 ALA A O 1
ATOM 802 N N . GLN A 1 118 ? -7.931 -5.911 18.713 1.00 91.75 118 GLN A N 1
ATOM 803 C CA . GLN A 1 118 ? -7.655 -5.072 19.875 1.00 91.75 118 GLN A CA 1
ATOM 804 C C . GLN A 1 118 ? -8.028 -3.603 19.611 1.00 91.75 118 GLN A C 1
ATOM 806 O O . GLN A 1 118 ? -7.608 -2.724 20.366 1.00 91.75 118 GLN A O 1
ATOM 811 N N . CYS A 1 119 ? -8.797 -3.330 18.551 1.00 95.44 119 CYS A N 1
ATOM 812 C CA . CYS A 1 119 ? -9.253 -1.998 18.155 1.00 95.44 119 CYS A CA 1
ATOM 813 C C . CYS A 1 119 ? -8.112 -0.994 17.964 1.00 95.44 119 CYS A C 1
ATOM 815 O O . CYS A 1 119 ? -8.230 0.207 18.231 1.00 95.44 119 CYS A O 1
ATOM 817 N N . SER A 1 120 ? -6.987 -1.524 17.483 1.00 95.50 120 SER A N 1
ATOM 818 C CA . SER A 1 120 ? -5.816 -0.786 17.043 1.00 95.50 120 SER A CA 1
ATOM 819 C C . SER A 1 120 ? -5.708 -0.838 15.521 1.00 95.50 120 SER A C 1
ATOM 821 O O . SER A 1 120 ? -6.181 -1.767 14.863 1.00 95.50 120 SER A O 1
ATOM 823 N N . PHE A 1 121 ? -5.074 0.182 14.945 1.00 97.62 121 PHE A N 1
ATOM 824 C CA . PHE A 1 121 ? -4.832 0.213 13.510 1.00 97.62 121 PHE A CA 1
ATOM 825 C C . PHE A 1 121 ? -3.833 -0.865 13.096 1.00 97.62 121 PHE A C 1
ATOM 827 O O . PHE A 1 121 ? -2.693 -0.875 13.560 1.00 97.62 121 PHE A O 1
ATOM 834 N N . ASP A 1 122 ? -4.247 -1.712 12.160 1.00 97.50 122 ASP A N 1
ATOM 835 C CA . ASP A 1 122 ? -3.370 -2.633 11.450 1.00 97.50 122 ASP A CA 1
ATOM 836 C C . ASP A 1 122 ? -2.935 -1.998 10.125 1.00 97.50 122 ASP A C 1
ATOM 838 O O . ASP A 1 122 ? -3.731 -1.796 9.199 1.00 97.50 122 ASP A O 1
ATOM 842 N N . THR A 1 123 ? -1.647 -1.664 10.051 1.00 97.19 123 THR A N 1
ATOM 843 C CA . THR A 1 123 ? -1.013 -1.034 8.891 1.00 97.19 123 THR A CA 1
ATOM 844 C C . THR A 1 123 ? -0.313 -2.040 7.980 1.00 97.19 123 THR A C 1
ATOM 846 O O . THR A 1 123 ? 0.386 -1.621 7.063 1.00 97.19 123 THR A O 1
ATOM 849 N N . ALA A 1 124 ? -0.471 -3.353 8.184 1.00 96.50 124 ALA A N 1
ATOM 850 C CA . ALA A 1 124 ? 0.169 -4.369 7.342 1.00 96.50 124 ALA A CA 1
ATOM 851 C C . ALA A 1 124 ? -0.278 -4.302 5.870 1.00 96.50 124 ALA A C 1
ATOM 853 O O . ALA A 1 124 ? 0.447 -4.739 4.980 1.00 96.50 124 ALA A O 1
ATOM 854 N N . GLY A 1 125 ? -1.470 -3.757 5.610 1.00 95.69 125 GLY A N 1
ATOM 855 C CA . GLY A 1 125 ? -1.976 -3.477 4.265 1.00 95.69 125 GLY A CA 1
ATOM 856 C C . GLY A 1 125 ? -1.609 -2.095 3.717 1.00 95.69 125 GLY A C 1
ATOM 857 O O . GLY A 1 125 ? -2.093 -1.744 2.640 1.00 95.69 125 GLY A O 1
ATOM 858 N N . CYS A 1 126 ? -0.819 -1.301 4.444 1.00 97.12 126 CYS A N 1
ATOM 859 C CA . CYS A 1 126 ? -0.357 0.018 4.024 1.00 97.12 126 CYS A CA 1
ATOM 860 C C . CYS A 1 126 ? 1.044 -0.057 3.411 1.00 97.12 126 CYS A C 1
ATOM 862 O O . CYS A 1 126 ? 1.894 -0.812 3.875 1.00 97.12 126 CYS A O 1
ATOM 864 N N . PHE A 1 127 ? 1.285 0.766 2.393 1.00 96.62 127 PHE A N 1
ATOM 865 C CA . PHE A 1 127 ? 2.512 0.732 1.602 1.00 96.62 127 PHE A CA 1
ATOM 866 C C . PHE A 1 127 ? 3.182 2.102 1.559 1.00 96.62 127 PHE A C 1
ATOM 868 O O . PHE A 1 127 ? 2.517 3.141 1.461 1.00 96.62 127 PHE A O 1
ATOM 875 N N . GLU A 1 128 ? 4.509 2.092 1.619 1.00 95.06 128 GLU A N 1
ATOM 876 C CA . GLU A 1 128 ? 5.350 3.287 1.517 1.00 95.06 128 GLU A CA 1
ATOM 877 C C . GLU A 1 128 ? 5.766 3.576 0.068 1.00 95.06 128 GLU A C 1
ATOM 879 O O . GLU A 1 128 ? 6.431 4.574 -0.188 1.00 95.06 128 GLU A O 1
ATOM 884 N N . GLY A 1 129 ? 5.372 2.730 -0.886 1.00 94.69 129 GLY A N 1
ATOM 885 C CA . GLY A 1 129 ? 5.716 2.898 -2.295 1.00 94.69 129 GLY A CA 1
ATOM 886 C C . GLY A 1 129 ? 7.172 2.550 -2.598 1.00 94.69 129 GLY A C 1
ATOM 887 O O . GLY A 1 129 ? 7.750 3.125 -3.524 1.00 94.69 129 GLY A O 1
ATOM 888 N N . GLN A 1 130 ? 7.767 1.661 -1.796 1.00 94.69 130 GLN A N 1
ATOM 889 C CA . GLN A 1 130 ? 9.127 1.154 -1.984 1.00 94.69 130 GLN A CA 1
ATOM 890 C C . GLN A 1 130 ? 9.159 0.028 -3.026 1.00 94.69 130 GLN A C 1
ATOM 892 O O . GLN A 1 130 ? 8.118 -0.460 -3.465 1.00 94.69 130 GLN A O 1
ATOM 897 N N . GLU A 1 131 ? 10.358 -0.392 -3.437 1.00 93.94 131 GLU A N 1
ATOM 898 C CA . GLU A 1 131 ? 10.531 -1.495 -4.388 1.00 93.94 131 GLU A CA 1
ATOM 899 C C . GLU A 1 131 ? 9.752 -2.748 -3.941 1.00 93.94 131 GLU A C 1
ATOM 901 O O . GLU A 1 131 ? 9.868 -3.212 -2.805 1.00 93.94 131 GLU A O 1
ATOM 906 N N . GLY A 1 132 ? 8.939 -3.294 -4.848 1.00 93.00 132 GLY A N 1
ATOM 907 C CA . GLY A 1 132 ? 8.105 -4.471 -4.602 1.00 93.00 132 GLY A CA 1
ATOM 908 C C . GLY A 1 132 ? 6.717 -4.185 -4.020 1.00 93.00 132 GLY A C 1
ATOM 909 O O . GLY A 1 132 ? 5.874 -5.088 -4.047 1.00 93.00 132 GLY A O 1
ATOM 910 N N . ASP A 1 133 ? 6.433 -2.958 -3.567 1.00 95.94 133 ASP A N 1
ATOM 911 C CA . ASP A 1 133 ? 5.086 -2.575 -3.134 1.00 95.94 133 ASP A CA 1
ATOM 912 C C . ASP A 1 133 ? 4.094 -2.612 -4.313 1.00 95.94 133 ASP A C 1
ATOM 914 O O . ASP A 1 133 ? 4.454 -2.290 -5.453 1.00 95.94 133 ASP A O 1
ATOM 918 N N . PRO A 1 134 ? 2.827 -3.002 -4.079 1.00 95.19 134 PRO A N 1
ATOM 919 C CA . PRO A 1 134 ? 1.814 -3.007 -5.120 1.00 95.19 134 PRO A CA 1
ATOM 920 C C . PRO A 1 134 ? 1.402 -1.581 -5.493 1.00 95.19 134 PRO A C 1
ATOM 922 O O . PRO A 1 134 ? 1.202 -0.720 -4.639 1.00 95.19 134 PRO A O 1
ATOM 925 N N . CYS A 1 135 ? 1.172 -1.352 -6.782 1.00 95.12 135 CYS A N 1
ATOM 926 C CA . CYS A 1 135 ? 0.721 -0.065 -7.295 1.00 95.12 135 CYS A CA 1
ATOM 927 C C . CYS A 1 135 ? -0.319 -0.240 -8.404 1.00 95.12 135 CYS A C 1
ATOM 929 O O . CYS A 1 135 ? -0.327 -1.220 -9.140 1.00 95.12 135 CYS A O 1
ATOM 931 N N . ASN A 1 136 ? -1.210 0.739 -8.540 1.00 91.88 136 ASN A N 1
ATOM 932 C CA . ASN A 1 136 ? -2.142 0.843 -9.673 1.00 91.88 136 ASN A CA 1
ATOM 933 C C . ASN A 1 136 ? -1.822 2.037 -10.591 1.00 91.88 136 ASN A C 1
ATOM 935 O O . ASN A 1 136 ? -2.378 2.137 -11.681 1.00 91.88 136 ASN A O 1
ATOM 939 N N . ASP A 1 137 ? -0.964 2.946 -10.125 1.00 90.06 137 ASP A N 1
ATOM 940 C CA . ASP A 1 137 ? -0.491 4.146 -10.816 1.00 90.06 137 ASP A CA 1
ATOM 941 C C . ASP A 1 137 ? 0.796 4.643 -10.136 1.00 90.06 137 ASP A C 1
ATOM 943 O O . ASP A 1 137 ? 1.077 4.250 -8.999 1.00 90.06 137 ASP A O 1
ATOM 947 N N . SER A 1 138 ? 1.554 5.510 -10.807 1.00 86.25 138 SER A N 1
ATOM 948 C CA . SER A 1 138 ? 2.860 5.996 -10.344 1.00 86.25 138 SER A CA 1
ATOM 949 C C . SER A 1 138 ? 2.803 6.847 -9.075 1.00 86.25 138 SER A C 1
ATOM 951 O O . SER A 1 138 ? 3.774 6.849 -8.334 1.00 86.25 138 SER A O 1
ATOM 953 N N . ASP A 1 139 ? 1.675 7.495 -8.762 1.00 90.12 139 ASP A N 1
ATOM 954 C CA . ASP A 1 139 ? 1.524 8.304 -7.536 1.00 90.12 139 ASP A CA 1
ATOM 955 C C . ASP A 1 139 ? 1.605 7.474 -6.233 1.00 90.12 139 ASP A C 1
ATOM 957 O O . ASP A 1 139 ? 1.655 8.032 -5.139 1.00 90.12 139 ASP A O 1
ATOM 961 N N . GLN A 1 140 ? 1.588 6.140 -6.336 1.00 93.06 140 GLN A N 1
ATOM 962 C CA . GLN A 1 140 ? 1.697 5.214 -5.200 1.00 93.06 140 GLN A CA 1
ATOM 963 C C . GLN A 1 140 ? 3.129 4.725 -4.956 1.00 93.06 140 GLN A C 1
ATOM 965 O O . GLN A 1 140 ? 3.348 4.004 -3.988 1.00 93.06 140 GLN A O 1
ATOM 970 N N . CYS A 1 141 ? 4.078 5.101 -5.816 1.00 93.44 141 CYS A N 1
ATOM 971 C CA . CYS A 1 141 ? 5.483 4.726 -5.719 1.00 93.44 141 CYS A CA 1
ATOM 972 C C . CYS A 1 141 ? 6.344 5.967 -5.482 1.00 93.44 141 CYS A C 1
ATOM 974 O O . CYS A 1 141 ? 5.992 7.068 -5.904 1.00 93.44 141 CYS A O 1
ATOM 976 N N . ILE A 1 142 ? 7.499 5.786 -4.845 1.00 90.75 142 ILE A N 1
ATOM 977 C CA . ILE A 1 142 ? 8.490 6.863 -4.705 1.00 90.75 142 ILE A CA 1
ATOM 978 C C . ILE A 1 142 ? 9.084 7.243 -6.070 1.00 90.75 142 ILE A C 1
ATOM 980 O O . ILE A 1 142 ? 9.386 8.416 -6.293 1.00 90.75 142 ILE A O 1
ATOM 984 N N . ASP A 1 143 ? 9.215 6.271 -6.977 1.00 88.94 143 ASP A N 1
ATOM 985 C CA . ASP A 1 143 ? 9.757 6.482 -8.320 1.00 88.94 143 ASP A CA 1
ATOM 986 C C . ASP A 1 143 ? 8.731 6.156 -9.418 1.00 88.94 143 ASP A C 1
ATOM 988 O O . ASP A 1 143 ? 8.049 7.057 -9.919 1.00 88.94 143 ASP A O 1
ATOM 992 N N . TYR A 1 144 ? 8.537 4.879 -9.773 1.00 90.06 144 TYR A N 1
ATOM 993 C CA . TYR A 1 144 ? 7.538 4.527 -10.784 1.00 90.06 144 TYR A CA 1
ATOM 994 C C . TYR A 1 144 ? 6.850 3.180 -10.561 1.00 90.06 144 TYR A C 1
ATOM 996 O O . TYR A 1 144 ? 7.388 2.236 -9.987 1.00 90.06 144 TYR A O 1
ATOM 1004 N N . CYS A 1 145 ? 5.625 3.099 -11.083 1.00 94.62 145 CYS A N 1
ATOM 1005 C CA . CYS A 1 145 ? 4.821 1.887 -11.116 1.00 94.62 145 CYS A CA 1
ATOM 1006 C C . CYS A 1 145 ? 4.980 1.186 -12.471 1.00 94.62 145 CYS A C 1
ATOM 1008 O O . CYS A 1 145 ? 4.709 1.782 -13.520 1.00 94.62 145 CYS A O 1
ATOM 1010 N N . ASN A 1 146 ? 5.373 -0.089 -12.477 1.00 92.12 146 ASN A N 1
ATOM 1011 C CA . ASN A 1 146 ? 5.403 -0.901 -13.692 1.00 92.12 146 ASN A CA 1
ATOM 1012 C C . ASN A 1 146 ? 4.866 -2.315 -13.436 1.00 92.12 146 ASN A C 1
ATOM 1014 O O . ASN A 1 146 ? 5.357 -3.035 -12.572 1.00 92.12 146 ASN A O 1
ATOM 1018 N N . ASP A 1 147 ? 3.878 -2.722 -14.241 1.00 92.44 147 ASP A N 1
ATOM 1019 C CA . ASP A 1 147 ? 3.190 -4.024 -14.142 1.00 92.44 147 ASP A CA 1
ATOM 1020 C C . ASP A 1 147 ? 2.586 -4.303 -12.752 1.00 92.44 147 ASP A C 1
ATOM 1022 O O . ASP A 1 147 ? 2.547 -5.431 -12.270 1.00 92.44 147 ASP A O 1
ATOM 1026 N N . GLY A 1 148 ? 2.111 -3.242 -12.095 1.00 93.94 148 GLY A N 1
ATOM 1027 C CA . GLY A 1 148 ? 1.448 -3.326 -10.797 1.00 93.94 148 GLY A CA 1
ATOM 1028 C C . GLY A 1 148 ? 2.385 -3.390 -9.590 1.00 93.94 148 GLY A C 1
ATOM 1029 O O . GLY A 1 148 ? 1.912 -3.644 -8.483 1.00 93.94 148 GLY A O 1
ATOM 1030 N N . GLN A 1 149 ? 3.688 -3.176 -9.786 1.00 95.31 149 GLN A N 1
ATOM 1031 C CA . GLN A 1 149 ? 4.685 -3.117 -8.716 1.00 95.31 149 GLN A CA 1
ATOM 1032 C C . GLN A 1 149 ? 5.554 -1.864 -8.832 1.00 95.31 149 GLN A C 1
ATOM 1034 O O . GLN A 1 149 ? 5.839 -1.399 -9.941 1.00 95.31 149 GLN A O 1
ATOM 1039 N N . CYS A 1 150 ? 5.945 -1.320 -7.684 1.00 96.00 150 CYS A N 1
ATOM 1040 C CA . CYS A 1 150 ? 6.893 -0.223 -7.584 1.00 96.00 150 CYS A CA 1
ATOM 1041 C C . CYS A 1 150 ? 8.321 -0.725 -7.819 1.00 96.00 150 CYS A C 1
ATOM 1043 O O . CYS A 1 150 ? 8.704 -1.784 -7.319 1.00 96.00 150 CYS A O 1
ATOM 1045 N N . TRP A 1 151 ? 9.094 0.055 -8.565 1.00 95.38 151 TRP A N 1
ATOM 1046 C CA . TRP A 1 151 ? 10.497 -0.202 -8.893 1.00 95.38 151 TRP A CA 1
ATOM 1047 C C . TRP A 1 151 ? 11.292 1.093 -8.728 1.00 95.38 151 TRP A C 1
ATOM 1049 O O . TRP A 1 151 ? 10.713 2.172 -8.877 1.00 95.38 151 TRP A O 1
ATOM 1059 N N . ASP A 1 152 ? 12.581 0.984 -8.405 1.00 94.25 152 ASP A N 1
ATOM 1060 C CA . ASP A 1 152 ? 13.465 2.133 -8.162 1.00 94.25 152 ASP A CA 1
ATOM 1061 C C . ASP A 1 152 ? 14.420 2.415 -9.336 1.00 94.25 152 ASP A C 1
ATOM 1063 O O . ASP A 1 152 ? 15.259 3.310 -9.269 1.00 94.25 152 ASP A O 1
ATOM 1067 N N . GLY A 1 153 ? 14.297 1.645 -10.423 1.00 92.62 153 GLY A N 1
ATOM 1068 C CA . GLY A 1 153 ? 15.082 1.826 -11.640 1.00 92.62 153 GLY A CA 1
ATOM 1069 C C . GLY A 1 153 ? 16.461 1.171 -11.586 1.00 92.62 153 GLY A C 1
ATOM 1070 O O . GLY A 1 153 ? 17.261 1.366 -12.517 1.00 92.62 153 GLY A O 1
ATOM 1071 N N . SER A 1 154 ? 16.731 0.376 -10.546 1.00 94.50 154 SER A N 1
ATOM 1072 C CA . SER A 1 154 ? 17.960 -0.391 -10.362 1.00 94.50 154 SER A CA 1
ATOM 1073 C C . SER A 1 154 ? 18.151 -1.475 -11.420 1.00 94.50 154 SER A C 1
ATOM 1075 O O . SER A 1 154 ? 17.250 -1.895 -12.145 1.00 94.50 154 SER A O 1
ATOM 1077 N N . SER A 1 155 ? 19.383 -1.971 -11.551 1.00 94.06 155 SER A N 1
ATOM 1078 C CA . SER A 1 155 ? 19.687 -3.042 -12.501 1.00 94.06 155 SER A CA 1
ATOM 1079 C C . SER A 1 155 ? 18.908 -4.325 -12.167 1.00 94.06 155 SER A C 1
A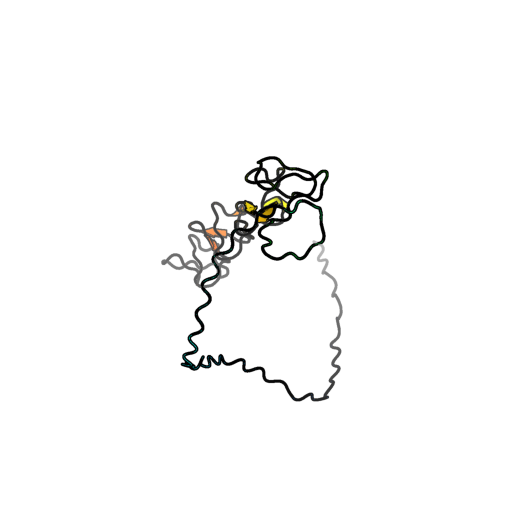TOM 1081 O O . SER A 1 155 ? 19.167 -4.973 -11.157 1.00 94.06 155 SER A O 1
ATOM 1083 N N . GLY A 1 156 ? 18.039 -4.757 -13.084 1.00 92.12 156 GLY A N 1
ATOM 1084 C CA . GLY A 1 156 ? 17.151 -5.913 -12.902 1.00 92.12 156 GLY A CA 1
ATOM 1085 C C . GLY A 1 156 ? 15.671 -5.543 -12.802 1.00 92.12 156 GLY A C 1
ATOM 1086 O O . GLY A 1 156 ? 14.827 -6.386 -13.120 1.00 92.12 156 GLY A O 1
ATOM 1087 N N . ASP A 1 157 ? 15.378 -4.287 -12.477 1.00 94.75 157 ASP A N 1
ATOM 1088 C CA . ASP A 1 157 ? 14.026 -3.768 -12.306 1.00 94.75 157 ASP A CA 1
ATOM 1089 C C . ASP A 1 157 ? 13.227 -3.813 -13.591 1.00 94.75 157 ASP A C 1
ATOM 1091 O O . ASP A 1 157 ? 13.774 -3.759 -14.695 1.00 94.75 157 ASP A O 1
ATOM 1095 N N . LYS A 1 158 ? 11.905 -3.896 -13.466 1.00 93.50 158 LYS A N 1
ATOM 1096 C CA . LYS A 1 158 ? 11.032 -3.879 -14.635 1.00 93.50 158 LYS A CA 1
ATOM 1097 C C . LYS A 1 158 ? 10.966 -2.486 -15.240 1.00 93.50 158 LYS A C 1
ATOM 1099 O O . LYS A 1 158 ? 10.823 -1.492 -14.538 1.00 93.50 158 LYS A O 1
ATOM 1104 N N . CYS A 1 159 ? 10.981 -2.436 -16.565 1.00 93.44 159 CYS A N 1
ATOM 1105 C CA . CYS A 1 159 ? 10.839 -1.204 -17.320 1.00 93.44 159 CYS A CA 1
ATOM 1106 C C . CYS A 1 159 ? 10.050 -1.433 -18.613 1.00 93.44 159 CYS A C 1
ATOM 1108 O O . CYS A 1 159 ? 10.152 -2.462 -19.281 1.00 93.44 159 CYS A O 1
ATOM 1110 N N . SER A 1 160 ? 9.274 -0.424 -18.983 1.00 90.50 160 SER A N 1
ATOM 1111 C CA . SER A 1 160 ? 8.575 -0.281 -20.260 1.00 90.50 160 SER A CA 1
ATOM 1112 C C . SER A 1 160 ? 9.218 0.786 -21.149 1.00 90.50 160 SER A C 1
ATOM 1114 O O . SER A 1 160 ? 9.021 0.791 -22.366 1.00 90.50 160 SER A O 1
ATOM 1116 N N . TRP A 1 161 ? 9.996 1.696 -20.559 1.00 88.31 161 TRP A N 1
ATOM 1117 C CA . TRP A 1 161 ? 10.640 2.801 -21.262 1.00 88.31 161 TRP A CA 1
ATOM 1118 C C . TRP A 1 161 ? 12.056 3.036 -20.749 1.00 88.31 161 TRP A C 1
ATOM 1120 O O . TRP A 1 161 ? 12.385 2.690 -19.623 1.00 88.31 161 TRP A O 1
ATOM 1130 N N . LEU A 1 162 ? 12.890 3.677 -21.574 1.00 89.38 162 LEU A N 1
ATOM 1131 C CA . LEU A 1 162 ? 14.291 3.948 -21.234 1.00 89.38 162 LEU A CA 1
ATOM 1132 C C . LEU A 1 162 ? 14.450 4.787 -19.961 1.00 89.38 162 LEU A C 1
ATOM 1134 O O . LEU A 1 162 ? 15.370 4.537 -19.204 1.00 89.38 162 LEU A O 1
ATOM 1138 N N . TRP A 1 163 ? 13.559 5.752 -19.735 1.00 88.19 163 TRP A N 1
ATOM 1139 C CA . TRP A 1 163 ? 13.620 6.711 -18.625 1.00 88.19 163 TRP A CA 1
ATOM 1140 C C . TRP A 1 163 ? 13.121 6.155 -17.286 1.00 88.19 163 TRP A C 1
ATOM 1142 O O . TRP A 1 163 ? 13.112 6.885 -16.308 1.00 88.19 163 TRP A O 1
ATOM 1152 N N . GLN A 1 164 ? 12.696 4.892 -17.256 1.00 89.69 164 GLN A N 1
ATOM 1153 C CA . GLN A 1 164 ? 12.336 4.183 -16.026 1.00 89.69 164 GLN A CA 1
ATOM 1154 C C . GLN A 1 164 ? 13.547 3.487 -15.395 1.00 89.69 164 GLN A C 1
ATOM 1156 O O . GLN A 1 164 ? 13.387 2.667 -14.519 1.00 89.69 164 GLN A O 1
ATOM 1161 N N . CYS A 1 165 ? 14.759 3.724 -15.884 1.00 93.19 165 CYS A N 1
ATOM 1162 C CA . CYS A 1 165 ? 15.961 3.132 -15.313 1.00 93.19 165 CYS A CA 1
ATOM 1163 C C . CYS A 1 165 ? 16.939 4.251 -14.991 1.00 93.19 165 CYS A C 1
ATOM 1165 O O . CYS A 1 165 ? 17.118 5.140 -15.826 1.00 93.19 165 CYS A O 1
ATOM 1167 N N . ASP A 1 166 ? 17.671 4.144 -13.886 1.00 91.81 166 ASP A N 1
ATOM 1168 C CA . ASP A 1 166 ? 18.699 5.122 -13.502 1.00 91.81 166 ASP A CA 1
ATOM 1169 C C . ASP A 1 166 ? 19.764 5.309 -14.595 1.00 91.81 166 ASP A C 1
ATOM 1171 O O . ASP A 1 166 ? 20.207 6.417 -14.914 1.00 91.81 166 ASP A O 1
ATOM 1175 N N . SER A 1 167 ? 20.134 4.206 -15.250 1.00 91.06 167 SER A N 1
ATOM 1176 C CA . SER A 1 167 ? 21.082 4.183 -16.371 1.00 91.06 167 SER A CA 1
ATOM 1177 C C . SER A 1 167 ? 20.481 4.668 -17.701 1.00 91.06 167 SER A C 1
ATOM 1179 O O . SER A 1 167 ? 21.167 4.673 -18.727 1.00 91.06 167 SER A O 1
ATOM 1181 N N . ASN A 1 168 ? 19.196 5.033 -17.725 1.00 88.94 168 ASN A N 1
ATOM 1182 C CA . ASN A 1 168 ? 18.402 5.322 -18.920 1.00 88.94 168 ASN A CA 1
ATOM 1183 C C . ASN A 1 168 ? 18.428 4.204 -19.980 1.00 88.94 168 ASN A C 1
ATOM 1185 O O . ASN A 1 168 ? 18.352 4.453 -21.190 1.00 88.94 168 ASN A O 1
ATOM 1189 N N . TRP A 1 169 ? 18.572 2.955 -19.534 1.00 93.25 169 TRP A N 1
ATOM 1190 C CA . TRP A 1 169 ? 18.675 1.794 -20.406 1.00 93.25 169 TRP A CA 1
ATOM 1191 C C . TRP A 1 169 ? 17.711 0.695 -19.971 1.00 93.25 169 TRP A C 1
ATOM 1193 O O . TRP A 1 169 ? 18.022 -0.126 -19.110 1.00 93.25 169 TRP A O 1
ATOM 1203 N N . CYS A 1 170 ? 16.570 0.643 -20.653 1.00 94.75 170 CYS A N 1
ATOM 1204 C CA . CYS A 1 170 ? 15.662 -0.492 -20.606 1.00 94.75 170 CYS A CA 1
ATOM 1205 C C . CYS A 1 170 ? 16.052 -1.501 -21.693 1.00 94.75 170 CYS A C 1
ATOM 1207 O O . CYS A 1 170 ? 16.051 -1.183 -22.889 1.00 94.75 170 CYS A O 1
ATOM 1209 N N . LYS A 1 171 ? 16.431 -2.715 -21.288 1.00 94.75 171 LYS A N 1
ATOM 1210 C CA . LYS A 1 171 ? 16.769 -3.804 -22.210 1.00 94.75 171 LYS A CA 1
ATOM 1211 C C . LYS A 1 171 ? 15.525 -4.255 -22.978 1.00 94.75 171 LYS A C 1
ATOM 1213 O O . LYS A 1 171 ? 14.387 -4.039 -22.573 1.00 94.75 171 LYS A O 1
ATOM 1218 N N . LEU A 1 172 ? 15.749 -4.972 -24.080 1.00 93.62 172 LEU A N 1
ATOM 1219 C CA . LEU A 1 172 ? 14.664 -5.553 -24.883 1.00 93.62 172 LEU A CA 1
ATOM 1220 C C . LEU A 1 172 ? 13.837 -6.609 -24.129 1.00 93.62 172 LEU A C 1
ATOM 1222 O O . LEU A 1 172 ? 12.750 -6.950 -24.586 1.00 93.62 172 LEU A O 1
ATOM 1226 N N . ASP A 1 173 ? 14.344 -7.139 -23.014 1.00 94.00 173 ASP A N 1
ATOM 1227 C CA . ASP A 1 173 ? 13.621 -8.073 -22.143 1.00 94.00 173 ASP A CA 1
ATOM 1228 C C . ASP A 1 173 ? 12.710 -7.372 -21.114 1.00 94.00 173 ASP A C 1
ATOM 1230 O O . ASP A 1 173 ? 12.048 -8.054 -20.330 1.00 94.00 173 ASP A O 1
ATOM 1234 N N . GLY A 1 174 ? 12.642 -6.034 -21.136 1.00 93.81 174 GLY A N 1
ATOM 1235 C CA . GLY A 1 174 ? 11.840 -5.241 -20.204 1.00 93.81 174 GLY A CA 1
ATOM 1236 C C . GLY A 1 174 ? 12.466 -5.120 -18.816 1.00 93.81 174 GLY A C 1
ATOM 1237 O O . GLY A 1 174 ? 11.729 -4.989 -17.838 1.00 93.81 174 GLY A O 1
ATOM 1238 N N . THR A 1 175 ? 13.799 -5.217 -18.715 1.00 95.38 175 THR A N 1
ATOM 1239 C CA . THR A 1 175 ? 14.537 -4.987 -17.464 1.00 95.38 175 THR A CA 1
ATOM 1240 C C . THR A 1 175 ? 15.599 -3.897 -17.574 1.00 95.38 175 THR A C 1
ATOM 1242 O O . THR A 1 175 ? 16.222 -3.710 -18.626 1.00 95.38 175 THR A O 1
ATOM 1245 N N . CYS A 1 176 ? 15.834 -3.184 -16.480 1.00 95.06 176 CYS A N 1
ATOM 1246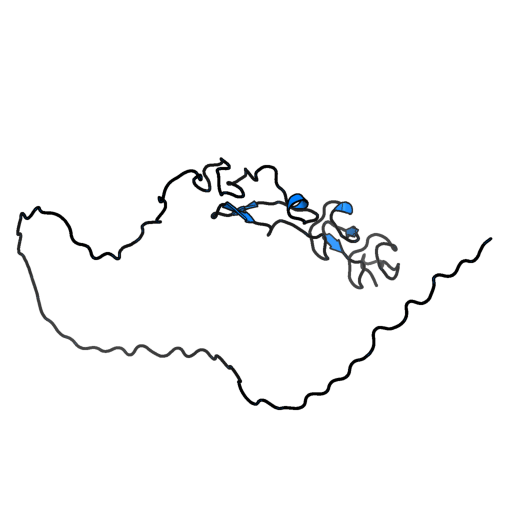 C CA . CYS A 1 176 ? 16.888 -2.189 -16.372 1.00 95.06 176 CYS A CA 1
ATOM 1247 C C . CYS A 1 176 ? 18.278 -2.850 -16.387 1.00 95.06 176 CYS A C 1
ATOM 1249 O O . CYS A 1 176 ? 18.455 -4.020 -16.011 1.00 95.06 176 CYS A O 1
ATOM 1251 N N . SER A 1 177 ? 19.274 -2.134 -16.924 1.00 92.44 177 SER A N 1
ATOM 1252 C CA . SER A 1 177 ? 20.644 -2.643 -17.100 1.00 92.44 177 SER A CA 1
ATOM 1253 C C . SER A 1 177 ? 21.668 -2.102 -16.130 1.00 92.44 177 SER A C 1
ATOM 1255 O O . SER A 1 177 ? 21.491 -0.990 -15.598 1.00 92.44 177 SER A O 1
#

pLDDT: mean 76.79, std 19.05, range [44.88, 97.62]

Radius of gyration: 33.14 Å; chains: 1; bounding box: 68×87×79 Å

Sequence (177 aa):
MLLTACPDDTGIGDDEIGSTVGDTTDGSTGESSSDGMTTDTTTDTTDVTDTTTDTTDTTTDTTTDTTDTTTDTTDTTTGGSCGDGQLDEGEACDGDNLGGLNCTSQGFLSGQLACDAQCSFDTAGCFEGQEGDPCNDSDQCIDYCNDGQCWDGSSGDKCSWLWQCDSNWCKLDGTCS

Foldseek 3Di:
DDDDDDDDDDDDDDDDDDDDDDDDDDDDDDDDDDDDDDDDDDDDDDDDPDPDDDDDDDDDDDDDDPPPPPPPPDPDDWADQAQPQDHTPPACAHFPRNVPDALVNVPAQDFGWGADSVRDIDCPRTHNQDFFDFDPFQSNHPQGDDPRTRDPQDFFDFAPALVSHPNSDQDPVRTHD

Secondary structure (DSSP, 8-state):
----PPP---------------------------------------------------------------------SS---TTSSS--TT-S-BTTB-TT--TGGGT-SEE--EE-TTS-EE-TTEE---TT-B-SSGGGSSSEEETTEEE---TT-B-SSGGGSTTS-B-TTSBB-